Protein AF-A0A7S3S7S3-F1 (afdb_monomer_lite)

Structure (mmCIF, N/CA/C/O backbone):
data_AF-A0A7S3S7S3-F1
#
_entry.id   AF-A0A7S3S7S3-F1
#
loop_
_atom_site.group_PDB
_atom_site.id
_atom_site.type_symbol
_atom_site.label_atom_id
_atom_site.label_alt_id
_atom_site.label_comp_id
_atom_site.label_asym_id
_atom_site.label_entity_id
_atom_site.label_seq_id
_atom_site.pdbx_PDB_ins_code
_atom_site.Cartn_x
_atom_site.Cartn_y
_atom_site.Cartn_z
_atom_site.occupancy
_atom_site.B_iso_or_equiv
_atom_site.auth_seq_id
_atom_site.auth_comp_id
_atom_site.auth_asym_id
_atom_site.auth_atom_id
_atom_site.pdbx_PDB_model_num
ATOM 1 N N . ILE A 1 1 ? 19.524 17.011 20.028 1.00 38.94 1 ILE A N 1
ATOM 2 C CA . ILE A 1 1 ? 18.427 17.465 19.146 1.00 38.94 1 ILE A CA 1
ATOM 3 C C . ILE A 1 1 ? 17.362 16.388 19.253 1.00 38.94 1 ILE A C 1
ATOM 5 O O . ILE A 1 1 ? 17.645 15.264 18.866 1.00 38.94 1 ILE A O 1
ATOM 9 N N . SER A 1 2 ? 16.242 16.660 19.925 1.00 36.81 2 SER A N 1
ATOM 10 C CA . SER A 1 2 ? 15.152 15.682 20.034 1.00 36.81 2 SER A CA 1
ATOM 11 C C . SER A 1 2 ? 14.409 15.638 18.705 1.00 36.81 2 SER A C 1
ATOM 13 O O . SER A 1 2 ? 14.040 16.695 18.195 1.00 36.81 2 SER A O 1
ATOM 15 N N . ALA A 1 3 ? 14.227 14.444 18.140 1.00 35.81 3 ALA A N 1
ATOM 16 C CA . ALA A 1 3 ? 13.408 14.264 16.949 1.00 35.81 3 ALA A CA 1
ATOM 17 C C . ALA A 1 3 ? 11.958 14.703 17.248 1.00 35.81 3 ALA A C 1
ATOM 19 O O . ALA A 1 3 ? 11.475 14.455 18.359 1.00 35.81 3 ALA A O 1
ATOM 20 N N . PRO A 1 4 ? 11.267 15.373 16.310 1.00 42.19 4 PRO A N 1
ATOM 21 C CA . PRO A 1 4 ? 9.849 15.679 16.465 1.00 42.19 4 PRO A CA 1
ATOM 22 C C . PRO A 1 4 ? 9.055 14.383 16.694 1.00 42.19 4 PRO A C 1
ATOM 2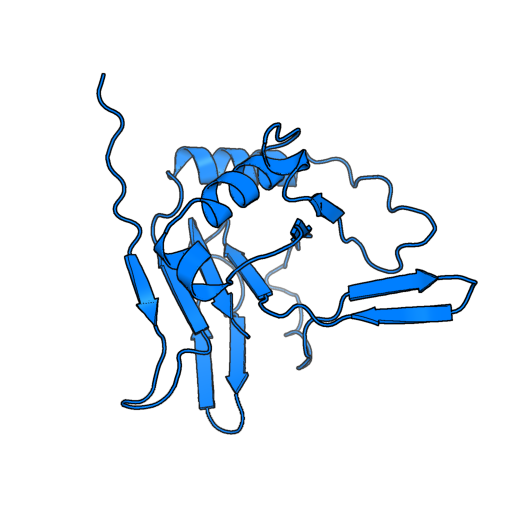4 O O . PRO A 1 4 ? 9.191 13.417 15.948 1.00 42.19 4 PRO A O 1
ATOM 27 N N . SER A 1 5 ? 8.242 14.345 17.752 1.00 42.44 5 SER A N 1
ATOM 28 C CA . SER A 1 5 ? 7.352 13.217 18.031 1.00 42.44 5 SER A CA 1
ATOM 29 C C . SER A 1 5 ? 6.106 13.336 17.152 1.00 42.44 5 SER A C 1
ATOM 31 O O . SER A 1 5 ? 5.172 14.061 17.500 1.00 42.44 5 SER A O 1
ATOM 33 N N . TYR A 1 6 ? 6.092 12.655 16.011 1.00 48.00 6 TYR A N 1
ATOM 34 C CA . TYR A 1 6 ? 4.879 12.492 15.213 1.00 48.00 6 TYR A CA 1
ATOM 35 C C . TYR A 1 6 ? 3.928 11.543 15.951 1.00 48.00 6 TYR A C 1
ATOM 37 O O . TYR A 1 6 ? 4.297 10.419 16.294 1.00 48.00 6 TYR A O 1
ATOM 45 N N . GLN A 1 7 ? 2.713 12.004 16.254 1.00 53.50 7 GLN A N 1
ATOM 46 C CA . GLN A 1 7 ? 1.655 11.131 16.755 1.00 53.50 7 GLN A CA 1
ATOM 47 C C . GLN A 1 7 ? 0.908 10.570 15.549 1.00 53.50 7 GLN A C 1
ATOM 49 O O . GLN A 1 7 ? 0.076 11.258 14.969 1.00 53.50 7 GLN A O 1
ATOM 54 N N . CYS A 1 8 ? 1.207 9.324 15.185 1.00 55.25 8 CYS A N 1
ATOM 55 C CA . CYS A 1 8 ? 0.421 8.584 14.204 1.00 55.25 8 CYS A CA 1
ATOM 56 C C . CYS A 1 8 ? -1.023 8.4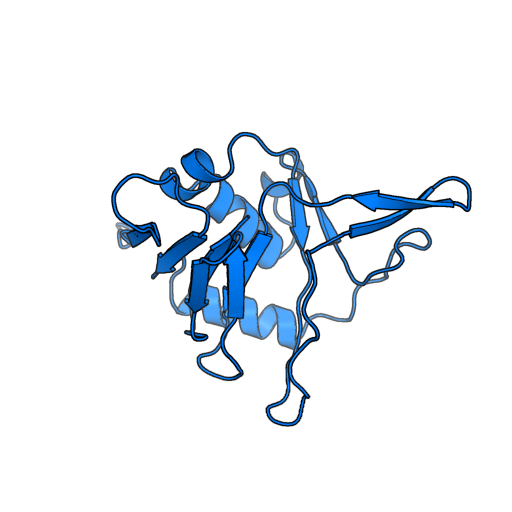49 14.719 1.00 55.25 8 CYS A C 1
ATOM 58 O O . CYS A 1 8 ? -1.269 7.813 15.749 1.00 55.25 8 CYS A O 1
ATOM 60 N N . ILE A 1 9 ? -1.981 9.075 14.029 1.00 66.31 9 ILE A N 1
ATOM 61 C CA . ILE A 1 9 ? -3.404 8.968 14.366 1.00 66.31 9 ILE A CA 1
ATOM 62 C C . ILE A 1 9 ? -4.002 7.858 13.510 1.00 66.31 9 ILE A C 1
ATOM 64 O O . ILE A 1 9 ? -4.338 8.082 12.351 1.00 66.31 9 ILE A O 1
ATOM 68 N N . VAL A 1 10 ? -4.175 6.677 14.101 1.00 66.62 10 VAL A N 1
ATOM 69 C CA . VAL A 1 10 ? -4.883 5.558 13.469 1.00 66.62 10 VAL A CA 1
ATOM 70 C C . VAL A 1 10 ? -6.368 5.649 13.811 1.00 66.62 10 VAL A C 1
ATOM 72 O O . VAL A 1 10 ? -6.739 5.647 14.987 1.00 66.62 10 VAL A O 1
ATOM 75 N N . ARG A 1 11 ? -7.233 5.741 12.796 1.00 71.38 11 ARG A N 1
ATOM 76 C CA . ARG A 1 11 ? -8.692 5.794 12.975 1.00 71.38 11 ARG A CA 1
ATOM 77 C C . ARG A 1 11 ? -9.351 4.555 12.374 1.00 71.38 11 ARG A C 1
ATOM 79 O O . ARG A 1 11 ? -9.231 4.360 11.163 1.00 71.38 11 ARG A O 1
ATOM 86 N N . PRO A 1 12 ? -10.064 3.745 13.173 1.00 68.56 12 PRO A N 1
ATOM 87 C CA . PRO A 1 12 ? -10.862 2.654 12.634 1.00 68.56 12 PRO A CA 1
ATOM 88 C C . PRO A 1 12 ? -12.073 3.214 11.882 1.00 68.56 12 PRO A C 1
ATOM 90 O O . PRO A 1 12 ? -12.732 4.144 12.355 1.00 68.56 12 PRO A O 1
ATOM 93 N N . LEU A 1 13 ? -12.369 2.645 10.715 1.00 70.25 13 LEU A N 1
ATOM 94 C CA . LEU A 1 13 ? -13.551 2.976 9.921 1.00 70.25 13 LEU A CA 1
ATOM 95 C C . LEU A 1 13 ? -14.618 1.898 10.162 1.00 70.25 13 LEU A C 1
ATOM 97 O O . LEU A 1 13 ? -14.459 0.753 9.747 1.00 70.25 13 LEU A O 1
ATOM 101 N N . MET A 1 14 ? -15.661 2.245 10.924 1.00 61.31 14 MET A N 1
ATOM 102 C CA . MET A 1 14 ? -16.592 1.286 11.534 1.00 61.31 14 MET A CA 1
ATOM 103 C C . MET A 1 14 ? -18.018 1.830 11.676 1.00 61.31 14 MET A C 1
ATOM 105 O O . MET A 1 14 ? -18.196 2.974 12.099 1.00 61.31 14 MET A O 1
ATOM 109 N N . GLU A 1 15 ? -19.024 0.965 11.499 1.00 53.78 15 GLU A N 1
ATOM 110 C CA . GLU A 1 15 ? -20.288 1.087 12.237 1.00 53.78 15 GLU A CA 1
ATOM 111 C C . GLU A 1 15 ? -20.116 0.607 13.690 1.00 53.78 15 GLU A C 1
ATOM 113 O O . GLU A 1 15 ? -19.302 -0.262 14.016 1.00 53.78 15 GLU A O 1
ATOM 118 N N . LYS A 1 16 ? -20.886 1.201 14.604 1.00 51.59 16 LYS A N 1
ATOM 119 C CA . LYS A 1 16 ? -20.782 0.981 16.051 1.00 51.59 16 LYS A CA 1
ATOM 120 C C . LYS A 1 16 ? -21.072 -0.490 16.410 1.00 51.59 16 LYS A C 1
ATOM 122 O O . LYS A 1 16 ? -22.230 -0.890 16.425 1.00 51.59 16 LYS A O 1
ATOM 127 N N . GLY A 1 17 ? -20.038 -1.253 16.780 1.00 52.66 17 GLY A N 1
ATOM 128 C CA . GLY A 1 17 ? -20.158 -2.631 17.292 1.00 52.66 17 GLY A CA 1
ATOM 129 C C . GLY A 1 17 ? -19.616 -3.746 16.387 1.00 52.66 17 GLY A C 1
ATOM 130 O O . GLY A 1 17 ? -19.765 -4.910 16.746 1.00 52.66 17 GLY A O 1
ATOM 131 N N . SER A 1 18 ? -18.995 -3.414 15.253 1.00 61.69 18 SER A N 1
ATOM 132 C CA . SER A 1 18 ? -18.299 -4.366 14.369 1.00 61.69 18 SER A CA 1
ATOM 133 C C . SER A 1 18 ? -16.772 -4.347 14.617 1.00 61.69 18 SER A C 1
ATOM 135 O O . SER A 1 18 ? -16.291 -3.471 15.332 1.00 61.69 18 SER A O 1
ATOM 137 N N . GLU A 1 19 ? -16.005 -5.292 14.055 1.00 70.94 19 GLU A N 1
ATOM 138 C CA . GLU A 1 19 ? -14.524 -5.259 14.016 1.00 70.94 19 GLU A CA 1
ATOM 139 C C . GLU A 1 19 ? -14.020 -4.435 12.822 1.00 70.94 19 GLU A C 1
ATOM 141 O O . GLU A 1 19 ? -14.592 -4.526 11.734 1.00 70.94 19 GLU A O 1
ATOM 146 N N . ALA A 1 20 ? -12.977 -3.616 12.988 1.00 74.69 20 ALA A N 1
ATOM 147 C CA . ALA A 1 20 ? -12.520 -2.706 11.931 1.00 74.69 20 ALA A CA 1
ATOM 148 C C . ALA A 1 20 ? -11.946 -3.498 10.751 1.00 74.69 20 ALA A C 1
ATOM 150 O O . ALA A 1 20 ? -11.025 -4.278 10.946 1.00 74.69 20 ALA A O 1
ATOM 151 N N . PHE A 1 21 ? -12.459 -3.272 9.536 1.00 86.12 21 PHE A N 1
ATOM 152 C CA . PHE A 1 21 ? -11.907 -3.856 8.298 1.00 86.12 21 PHE A CA 1
ATOM 153 C C . PHE A 1 21 ? -11.044 -2.877 7.505 1.00 86.12 21 PHE A C 1
ATOM 155 O O . PHE A 1 21 ? -10.539 -3.201 6.438 1.00 86.12 21 PHE A O 1
ATOM 162 N N . ALA A 1 22 ? -10.932 -1.649 8.007 1.00 91.25 22 ALA A N 1
ATOM 163 C CA . ALA A 1 22 ? -10.282 -0.547 7.336 1.00 91.25 22 ALA A CA 1
ATOM 164 C C . ALA A 1 22 ? -9.790 0.476 8.365 1.00 91.25 22 ALA A C 1
ATOM 166 O O . ALA A 1 22 ? -10.510 0.835 9.306 1.00 91.25 22 ALA A O 1
ATOM 167 N N . LEU A 1 23 ? -8.564 0.956 8.177 1.00 91.12 23 LEU A N 1
ATOM 168 C CA . LEU A 1 23 ? -7.883 1.901 9.056 1.00 91.12 23 LEU A CA 1
ATOM 169 C C . LEU A 1 23 ? -7.150 2.942 8.224 1.00 91.12 23 LEU A C 1
ATOM 171 O O . LEU A 1 23 ? -6.431 2.608 7.286 1.00 91.12 23 LEU A O 1
ATOM 175 N N . VAL A 1 24 ? -7.294 4.206 8.610 1.00 92.50 24 VAL A N 1
ATOM 176 C CA . VAL A 1 24 ? -6.506 5.303 8.043 1.00 92.50 24 VAL A CA 1
ATOM 177 C C . VAL A 1 24 ? -5.545 5.803 9.105 1.00 92.50 24 VAL A C 1
ATOM 179 O O . VAL A 1 24 ? -5.961 6.124 10.222 1.00 92.50 24 VAL A O 1
ATOM 182 N N . ALA A 1 25 ? -4.270 5.863 8.743 1.00 90.81 25 ALA A N 1
ATOM 183 C CA . ALA A 1 25 ? -3.207 6.457 9.525 1.00 90.81 25 ALA A CA 1
ATOM 184 C C . ALA A 1 25 ? -2.682 7.700 8.796 1.00 90.81 25 ALA A C 1
ATOM 186 O O . ALA A 1 25 ? -2.321 7.655 7.619 1.00 90.81 25 ALA A O 1
ATOM 187 N N . GLU A 1 26 ? -2.680 8.823 9.502 1.00 90.56 26 GLU A N 1
ATOM 188 C CA . GLU A 1 26 ? -2.160 10.100 9.009 1.00 90.56 26 GLU A CA 1
ATOM 189 C C . GLU A 1 26 ? -0.787 10.366 9.631 1.00 90.56 26 GLU A C 1
ATOM 191 O O . GLU A 1 26 ? -0.522 9.928 10.757 1.00 90.56 26 GLU A O 1
ATOM 196 N N . ASP A 1 27 ? 0.057 11.102 8.904 1.00 85.25 27 ASP A N 1
ATOM 197 C CA . ASP A 1 27 ? 1.362 11.577 9.379 1.00 85.25 27 ASP A CA 1
ATOM 198 C C . ASP A 1 27 ? 2.275 10.440 9.882 1.00 85.25 27 ASP A C 1
ATOM 200 O O . ASP A 1 27 ? 3.007 10.580 10.863 1.00 85.25 27 ASP A O 1
ATOM 204 N N . VAL A 1 28 ? 2.214 9.280 9.214 1.00 87.56 28 VAL A N 1
ATOM 205 C CA . VAL A 1 28 ? 3.042 8.109 9.557 1.00 87.56 28 VAL A CA 1
ATOM 206 C C . VAL A 1 28 ? 4.521 8.349 9.237 1.00 87.56 28 VAL A C 1
ATOM 208 O O . VAL A 1 28 ? 5.402 7.775 9.882 1.00 87.56 28 VAL A O 1
ATOM 211 N N . LEU A 1 29 ? 4.768 9.230 8.268 1.00 89.56 29 LEU A N 1
ATOM 212 C CA . LEU A 1 29 ? 6.069 9.728 7.845 1.00 89.56 29 LEU A CA 1
ATOM 213 C C . LEU A 1 29 ? 6.104 11.256 7.915 1.00 89.56 29 LEU A C 1
ATOM 215 O O . LEU A 1 29 ? 5.067 11.918 7.825 1.00 89.56 29 LEU A O 1
ATOM 219 N N . SER A 1 30 ? 7.308 11.823 8.011 1.00 91.06 30 SER A N 1
ATOM 220 C CA . SER A 1 30 ? 7.499 13.253 7.772 1.00 91.06 30 SER A CA 1
ATOM 221 C C . SER A 1 30 ? 7.262 13.595 6.294 1.00 91.06 30 SER A C 1
ATOM 223 O O . SER A 1 30 ? 7.395 12.746 5.416 1.00 91.06 30 SER A O 1
ATOM 225 N N . ALA A 1 31 ? 6.958 14.862 5.997 1.00 91.38 31 ALA A N 1
ATOM 226 C CA . ALA A 1 31 ? 6.829 15.323 4.613 1.00 91.38 31 ALA A CA 1
ATOM 227 C C . ALA A 1 31 ? 8.111 15.069 3.792 1.00 91.38 31 ALA A C 1
ATOM 229 O O . ALA A 1 31 ? 8.018 14.664 2.643 1.00 91.38 31 ALA A O 1
ATOM 230 N N . GLU A 1 32 ? 9.285 15.247 4.401 1.00 93.00 32 GLU A N 1
ATOM 231 C CA . GLU A 1 32 ? 10.585 14.976 3.770 1.00 93.00 32 GLU A CA 1
ATOM 232 C C . GLU A 1 32 ? 10.719 13.501 3.372 1.00 93.00 32 GLU A C 1
ATOM 234 O O . GLU A 1 32 ? 11.039 13.202 2.231 1.00 93.00 32 GLU A O 1
ATOM 239 N N . GLN A 1 33 ? 10.351 12.573 4.261 1.00 93.31 33 GLN A N 1
ATOM 240 C CA . GLN A 1 33 ? 10.365 11.141 3.945 1.00 93.31 33 GLN A CA 1
ATOM 241 C C . GLN A 1 33 ? 9.402 10.782 2.803 1.00 93.31 33 GLN A C 1
ATOM 243 O O . GLN A 1 33 ? 9.697 9.892 2.009 1.00 93.31 33 GLN A O 1
ATOM 248 N N . VAL A 1 34 ? 8.245 11.450 2.716 1.00 94.75 34 VAL A N 1
ATOM 249 C CA . VAL A 1 34 ? 7.297 11.248 1.607 1.00 94.75 34 VAL A CA 1
ATOM 250 C C . VAL A 1 34 ? 7.882 11.752 0.286 1.00 94.75 34 VAL A C 1
ATOM 252 O O . VAL A 1 34 ? 7.705 11.092 -0.736 1.00 94.75 34 VAL A O 1
ATOM 255 N N . ASP A 1 35 ? 8.590 12.884 0.301 1.00 93.62 35 ASP A N 1
ATOM 256 C CA . ASP A 1 35 ? 9.275 13.408 -0.887 1.00 93.62 35 ASP A CA 1
ATOM 257 C C . ASP A 1 35 ? 10.415 12.490 -1.333 1.00 93.62 35 ASP A C 1
ATOM 259 O O . ASP A 1 35 ? 10.507 12.176 -2.517 1.00 93.62 35 ASP A O 1
ATOM 263 N N . ASP A 1 36 ? 11.219 11.986 -0.395 1.00 92.31 36 ASP A N 1
ATOM 264 C CA . ASP A 1 36 ? 12.299 11.040 -0.686 1.00 92.31 36 ASP A CA 1
ATOM 265 C C . ASP A 1 36 ? 11.769 9.740 -1.310 1.00 92.31 36 ASP A C 1
ATOM 267 O O . ASP A 1 36 ? 12.343 9.227 -2.270 1.00 92.31 36 ASP A O 1
ATOM 271 N N . LEU A 1 37 ? 10.649 9.215 -0.799 1.00 93.81 37 LEU A N 1
ATOM 272 C CA . LEU A 1 37 ? 9.965 8.053 -1.378 1.00 93.81 37 LEU A CA 1
ATOM 273 C C . LEU A 1 37 ? 9.469 8.332 -2.794 1.00 93.81 37 LEU A C 1
ATOM 275 O O . LEU A 1 37 ? 9.637 7.491 -3.674 1.00 93.81 37 LEU A O 1
ATOM 279 N N . LYS A 1 38 ? 8.857 9.500 -3.013 1.00 92.81 38 LYS A N 1
ATOM 280 C CA . LYS A 1 38 ? 8.349 9.886 -4.328 1.00 92.81 38 LYS A CA 1
ATOM 281 C C . LYS A 1 38 ? 9.486 9.987 -5.345 1.00 92.81 38 LYS A C 1
ATOM 283 O O . LYS A 1 38 ? 9.401 9.349 -6.388 1.00 92.81 38 LYS A O 1
ATOM 288 N N . LEU A 1 39 ? 10.558 10.703 -5.006 1.00 92.06 39 LEU A N 1
ATOM 289 C CA . LEU A 1 39 ? 11.746 10.826 -5.854 1.00 92.06 39 LEU A CA 1
ATOM 290 C C . LEU A 1 39 ? 12.372 9.462 -6.142 1.00 92.06 39 LEU A C 1
ATOM 292 O O . LEU A 1 39 ? 12.706 9.164 -7.283 1.00 92.06 39 LEU A O 1
ATOM 296 N N . PHE A 1 40 ? 12.482 8.604 -5.122 1.00 90.94 40 PHE A N 1
ATOM 297 C CA . PHE A 1 40 ? 12.994 7.252 -5.309 1.00 90.94 40 PHE A CA 1
ATOM 298 C C . PHE A 1 40 ? 12.173 6.461 -6.327 1.00 90.94 40 PHE A C 1
ATOM 300 O O . PHE A 1 40 ? 12.773 5.790 -7.155 1.00 90.94 40 PHE A O 1
ATOM 307 N N . ILE A 1 41 ? 10.838 6.525 -6.277 1.00 89.31 41 ILE A N 1
ATOM 308 C CA . ILE A 1 41 ? 9.971 5.800 -7.217 1.00 89.31 41 ILE A CA 1
ATOM 309 C C . ILE A 1 41 ? 10.049 6.394 -8.627 1.00 89.31 41 ILE A C 1
ATOM 311 O O . ILE A 1 41 ? 10.130 5.631 -9.585 1.00 89.31 41 ILE A O 1
ATOM 315 N N . GLU A 1 42 ? 10.068 7.723 -8.760 1.00 88.38 42 GLU A N 1
ATOM 316 C CA . GLU A 1 42 ? 10.191 8.411 -10.057 1.00 88.38 42 GLU A CA 1
ATOM 317 C C . GLU A 1 42 ? 11.518 8.085 -10.764 1.00 88.38 42 GLU A C 1
ATOM 319 O O . GLU A 1 42 ? 11.544 7.915 -11.984 1.00 88.38 42 GLU A O 1
ATOM 324 N N . ASP A 1 43 ? 12.599 7.937 -9.995 1.00 86.19 43 ASP A N 1
ATOM 325 C CA . ASP A 1 43 ? 13.932 7.593 -10.499 1.00 86.19 43 ASP A CA 1
ATOM 326 C C . ASP A 1 43 ? 14.229 6.081 -10.456 1.00 86.19 43 ASP A C 1
ATOM 328 O O . ASP A 1 43 ? 15.318 5.652 -10.857 1.00 86.19 43 ASP A O 1
ATOM 332 N N . CYS A 1 44 ? 13.301 5.250 -9.960 1.00 79.06 44 CYS A N 1
ATOM 333 C CA . CYS A 1 44 ? 13.535 3.817 -9.809 1.00 79.06 44 CYS A CA 1
ATOM 334 C C . CYS A 1 44 ? 13.574 3.165 -11.198 1.00 79.06 44 CYS A C 1
ATOM 336 O O . CYS A 1 44 ? 12.553 3.152 -11.894 1.00 79.06 44 CYS A O 1
ATOM 338 N N . PRO A 1 45 ? 14.707 2.580 -11.635 1.00 69.19 45 PRO A N 1
ATOM 339 C CA . PRO A 1 45 ? 14.680 1.751 -12.830 1.00 69.19 45 PRO A CA 1
ATOM 340 C C . PRO A 1 45 ? 13.728 0.588 -12.557 1.00 69.19 45 PRO A C 1
ATOM 342 O O . PRO A 1 45 ? 13.850 -0.018 -11.495 1.00 69.19 45 PRO A O 1
ATOM 345 N N . MET A 1 46 ? 12.810 0.273 -13.485 1.00 63.72 46 MET A N 1
ATOM 346 C CA . MET A 1 46 ? 11.937 -0.903 -13.351 1.00 63.72 46 MET A CA 1
ATOM 347 C C . MET A 1 46 ? 12.802 -2.116 -12.970 1.00 63.72 46 MET A C 1
ATOM 349 O O . MET A 1 46 ? 13.655 -2.516 -13.771 1.00 63.72 46 MET A O 1
ATOM 353 N N . PRO A 1 47 ? 12.660 -2.652 -11.748 1.00 62.09 47 PRO A N 1
ATOM 354 C CA . PRO A 1 47 ? 13.481 -3.747 -11.282 1.00 62.09 47 PRO A CA 1
ATOM 355 C C . PRO A 1 47 ? 13.258 -4.971 -12.164 1.00 62.09 47 PRO A C 1
ATOM 357 O O . PRO A 1 47 ? 12.194 -5.146 -12.761 1.00 62.09 47 PRO A O 1
ATOM 360 N N . GLU A 1 48 ? 14.260 -5.843 -12.240 1.00 58.91 48 GLU A N 1
ATOM 361 C CA . GLU A 1 48 ? 14.089 -7.120 -12.927 1.00 58.91 48 GLU A CA 1
ATOM 362 C C . GLU A 1 48 ? 13.022 -7.947 -12.196 1.00 58.91 48 GLU A C 1
ATOM 364 O O . GLU A 1 48 ? 13.213 -8.363 -11.052 1.00 58.91 48 GLU A O 1
ATOM 369 N N . VAL A 1 49 ? 11.887 -8.175 -12.861 1.00 60.84 49 VAL A N 1
ATOM 370 C CA . VAL A 1 49 ? 10.841 -9.081 -12.376 1.00 60.84 49 VAL A CA 1
ATOM 371 C C . VAL A 1 49 ? 11.414 -10.503 -12.378 1.00 60.84 49 VAL A C 1
ATOM 373 O O . VAL A 1 49 ? 11.899 -10.950 -13.426 1.00 60.84 49 VAL A O 1
ATOM 376 N N . PRO A 1 50 ? 11.394 -11.237 -11.247 1.00 68.12 50 PRO A N 1
ATOM 377 C CA . PRO A 1 50 ? 11.856 -12.618 -11.228 1.00 68.12 50 PRO A CA 1
ATOM 378 C C . PRO A 1 50 ? 11.080 -13.471 -12.247 1.00 68.12 50 PRO A C 1
ATOM 380 O O . PRO A 1 50 ? 9.884 -13.255 -12.446 1.00 68.12 50 PRO A O 1
ATOM 383 N N . PRO A 1 51 ? 11.722 -14.457 -12.901 1.00 68.25 51 PRO A N 1
ATOM 384 C CA . PRO A 1 51 ? 11.121 -15.197 -14.015 1.00 68.25 51 PRO A CA 1
ATOM 385 C C . PRO A 1 51 ? 9.870 -16.010 -13.635 1.00 68.25 51 PRO A C 1
ATOM 387 O O . PRO A 1 51 ? 9.138 -16.460 -14.515 1.00 68.25 51 PRO A O 1
ATOM 390 N N . ASP A 1 52 ? 9.640 -16.231 -12.343 1.00 69.56 52 ASP A N 1
ATOM 391 C CA . ASP A 1 52 ? 8.518 -16.960 -11.760 1.00 69.56 52 ASP A CA 1
ATOM 392 C C . ASP A 1 52 ? 7.402 -16.054 -11.205 1.00 69.56 52 ASP A C 1
ATOM 394 O O . ASP A 1 52 ? 6.353 -16.557 -10.791 1.00 69.56 52 ASP A O 1
ATOM 398 N N . VAL A 1 53 ? 7.574 -14.731 -11.226 1.00 64.69 53 VAL A N 1
ATOM 399 C CA . VAL A 1 53 ? 6.555 -13.775 -10.777 1.00 64.69 53 VAL A CA 1
ATOM 400 C C . VAL A 1 53 ? 5.756 -13.291 -11.992 1.00 64.69 53 VAL A C 1
ATOM 402 O O . VAL A 1 53 ? 6.311 -12.884 -13.009 1.00 64.69 53 VAL A O 1
ATOM 405 N N . LEU A 1 54 ? 4.425 -13.386 -11.913 1.00 64.00 54 LEU A N 1
ATOM 406 C CA . LEU A 1 54 ? 3.516 -13.024 -13.015 1.00 64.00 54 LEU A CA 1
ATOM 407 C C . LEU A 1 54 ? 2.974 -11.588 -12.895 1.00 64.00 54 LEU A C 1
ATOM 409 O O . LEU A 1 54 ? 2.132 -11.175 -13.693 1.00 64.00 54 LEU A O 1
ATOM 413 N N . THR A 1 55 ? 3.424 -10.865 -11.876 1.00 63.31 55 THR A N 1
ATOM 414 C CA . THR A 1 55 ? 3.001 -9.529 -11.448 1.00 63.31 55 THR A CA 1
ATOM 415 C C . THR A 1 55 ? 4.242 -8.684 -11.134 1.00 63.31 55 THR A C 1
ATOM 417 O O . THR A 1 55 ? 5.302 -9.212 -10.814 1.00 63.31 55 THR A O 1
ATOM 420 N N . GLU A 1 56 ? 4.153 -7.361 -11.246 1.00 68.62 56 GLU A N 1
ATOM 421 C CA . GLU A 1 56 ? 5.253 -6.452 -10.875 1.00 68.62 56 GLU A CA 1
ATOM 422 C C . GLU A 1 56 ? 5.276 -6.249 -9.349 1.00 68.62 56 GLU A C 1
ATOM 424 O O . GLU A 1 56 ? 5.026 -5.159 -8.843 1.00 68.62 56 GLU A O 1
ATOM 429 N N . GLU A 1 57 ? 5.494 -7.338 -8.609 1.00 78.50 57 GLU A N 1
ATOM 430 C CA . GLU A 1 57 ? 5.433 -7.392 -7.145 1.00 78.50 57 GLU A CA 1
ATOM 431 C C . GLU A 1 57 ? 6.794 -7.791 -6.555 1.00 78.50 57 GLU A C 1
ATOM 433 O O . GLU A 1 57 ? 7.444 -8.740 -6.999 1.00 78.50 57 GLU A O 1
ATOM 438 N N . TYR A 1 58 ? 7.219 -7.063 -5.524 1.00 82.69 58 TYR A N 1
ATOM 439 C CA . TYR A 1 58 ? 8.462 -7.273 -4.784 1.00 82.69 58 TYR A CA 1
ATOM 440 C C . TYR A 1 58 ? 8.151 -7.784 -3.388 1.00 82.69 58 TYR A C 1
ATOM 442 O O . TYR A 1 58 ? 7.189 -7.340 -2.770 1.00 82.69 58 TYR A O 1
ATOM 450 N N . PHE A 1 59 ? 8.991 -8.662 -2.845 1.00 86.31 59 PHE A N 1
ATOM 451 C CA . PHE A 1 59 ? 8.828 -9.156 -1.480 1.00 86.31 59 PHE A CA 1
ATOM 452 C C . PHE A 1 59 ? 9.973 -8.701 -0.581 1.00 86.31 59 PHE A C 1
ATOM 454 O O . PHE A 1 59 ? 11.143 -8.920 -0.896 1.00 86.31 59 PHE A O 1
ATOM 461 N N . VAL A 1 60 ? 9.631 -8.138 0.578 1.00 87.06 60 VAL A N 1
ATOM 462 C CA . VAL A 1 60 ? 10.579 -7.891 1.666 1.00 87.06 60 VAL A CA 1
ATOM 463 C C . VAL A 1 60 ? 10.180 -8.711 2.891 1.00 87.06 60 VAL A C 1
ATOM 465 O O . VAL A 1 60 ? 9.059 -8.613 3.3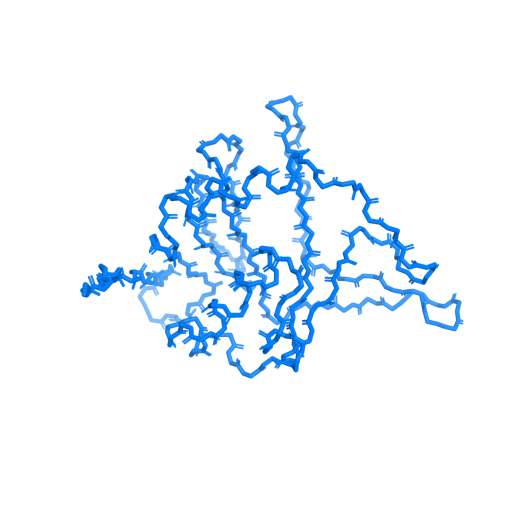87 1.00 87.06 60 VAL A O 1
ATOM 468 N N . SER A 1 61 ? 11.098 -9.544 3.383 1.00 89.62 61 SER A N 1
ATOM 469 C CA . SER A 1 61 ? 10.866 -10.367 4.577 1.00 89.62 61 SER A CA 1
ATOM 470 C C . SER A 1 61 ? 11.018 -9.560 5.871 1.00 89.62 61 SER A C 1
ATOM 472 O O . SER A 1 61 ? 11.715 -8.540 5.892 1.00 89.62 61 SER A O 1
ATOM 474 N N . VAL A 1 62 ? 10.422 -10.028 6.975 1.00 88.25 62 VAL A N 1
ATOM 475 C CA . VAL A 1 62 ? 10.620 -9.410 8.304 1.00 88.25 62 VAL A CA 1
ATOM 476 C C . VAL A 1 62 ? 12.074 -9.477 8.792 1.00 88.25 62 VAL A C 1
ATOM 478 O O . VAL A 1 62 ? 12.490 -8.668 9.623 1.00 88.25 62 VAL A O 1
ATOM 481 N N . GLU A 1 63 ? 12.872 -10.406 8.271 1.00 86.25 63 GLU A N 1
ATOM 482 C CA . GLU A 1 63 ? 14.314 -10.456 8.494 1.00 86.25 63 GLU A CA 1
ATOM 483 C C . GLU A 1 63 ? 15.040 -9.379 7.674 1.00 86.25 63 GLU A C 1
ATOM 485 O O . GLU A 1 63 ? 15.909 -8.683 8.199 1.00 86.25 63 GLU A O 1
ATOM 490 N N . THR A 1 64 ? 14.658 -9.196 6.405 1.00 77.50 64 THR A N 1
ATOM 491 C CA . THR A 1 64 ? 15.267 -8.219 5.484 1.00 77.50 64 THR A CA 1
ATOM 492 C C . THR A 1 64 ? 14.988 -6.779 5.906 1.00 77.50 64 THR A C 1
ATOM 494 O O . THR A 1 64 ? 15.893 -5.951 5.852 1.00 77.50 64 THR A O 1
ATOM 497 N N . VAL A 1 65 ? 13.788 -6.469 6.413 1.00 81.44 65 VAL A N 1
ATOM 498 C CA . VAL A 1 65 ? 13.451 -5.111 6.896 1.00 81.44 65 VAL A CA 1
ATOM 499 C C . VAL A 1 65 ? 14.321 -4.643 8.074 1.00 81.44 65 VAL A C 1
ATOM 501 O O . VAL A 1 65 ? 14.298 -3.464 8.415 1.00 81.44 65 VAL A O 1
ATOM 504 N N . GLN A 1 66 ? 15.113 -5.524 8.701 1.00 82.88 66 GLN A N 1
ATOM 505 C CA . GLN A 1 66 ? 16.114 -5.117 9.698 1.00 82.88 66 GLN A CA 1
ATOM 506 C C . GLN A 1 66 ? 17.314 -4.386 9.071 1.00 82.88 66 GLN A C 1
ATOM 508 O O . GLN A 1 66 ? 18.042 -3.689 9.777 1.00 82.88 66 GLN A O 1
ATOM 513 N N . GLN A 1 67 ? 17.528 -4.546 7.762 1.00 87.56 67 GLN A N 1
ATOM 514 C CA . GLN A 1 67 ? 18.583 -3.904 6.976 1.00 87.56 67 GLN A CA 1
ATOM 515 C C . GLN A 1 67 ? 18.013 -3.467 5.613 1.00 87.56 67 GLN A C 1
ATOM 517 O O . GLN A 1 67 ? 18.358 -4.057 4.587 1.00 87.56 67 GLN A O 1
ATOM 522 N N . PRO A 1 68 ? 17.116 -2.461 5.588 1.00 88.31 68 PRO A N 1
ATOM 523 C CA . PRO A 1 68 ? 16.430 -2.061 4.365 1.00 88.31 68 PRO A CA 1
ATOM 524 C C . PRO A 1 68 ? 17.426 -1.568 3.311 1.00 88.31 68 PRO A C 1
ATOM 526 O O . PRO A 1 68 ? 18.314 -0.765 3.603 1.00 88.31 68 PRO A O 1
ATOM 529 N N . CYS A 1 69 ? 17.265 -2.043 2.079 1.00 87.12 69 CYS A N 1
ATOM 530 C CA . CYS A 1 69 ? 18.138 -1.723 0.951 1.00 87.12 69 CYS A CA 1
ATOM 531 C C . CYS A 1 69 ? 17.650 -0.522 0.131 1.00 87.12 69 CYS A C 1
ATOM 533 O O . CYS A 1 69 ? 18.415 0.035 -0.657 1.00 87.12 69 CYS A O 1
ATOM 535 N N . ASN A 1 70 ? 16.395 -0.105 0.316 1.00 87.62 70 ASN A N 1
ATOM 536 C CA . ASN A 1 70 ? 15.801 1.047 -0.359 1.00 87.62 70 ASN A CA 1
ATOM 537 C C . ASN A 1 70 ? 14.769 1.773 0.537 1.00 87.62 70 ASN A C 1
ATOM 539 O O . ASN A 1 70 ? 14.373 1.240 1.581 1.00 87.62 70 ASN A O 1
ATOM 543 N N . PRO A 1 71 ? 14.320 2.986 0.154 1.00 90.50 71 PRO A N 1
ATOM 544 C CA . PRO A 1 71 ? 13.353 3.762 0.933 1.00 90.50 71 PRO A CA 1
ATOM 545 C C . PRO A 1 71 ? 12.005 3.068 1.172 1.00 90.50 71 PRO A C 1
ATOM 547 O O . PRO A 1 71 ? 11.415 3.260 2.234 1.00 90.50 71 PRO A O 1
ATOM 550 N N . VAL A 1 72 ? 11.523 2.236 0.241 1.00 90.94 72 VAL A N 1
ATOM 551 C CA . VAL A 1 72 ? 10.253 1.506 0.404 1.00 90.94 72 VAL A CA 1
ATOM 552 C C . VAL A 1 72 ? 10.384 0.406 1.456 1.00 90.94 72 VAL A C 1
ATOM 554 O O . VAL A 1 72 ? 9.538 0.284 2.339 1.00 90.94 72 VAL A O 1
ATOM 557 N N . GLU A 1 73 ? 11.480 -0.351 1.445 1.00 90.75 73 GLU A N 1
ATOM 558 C CA . GLU A 1 73 ? 11.766 -1.334 2.495 1.00 90.75 73 GLU A CA 1
ATOM 559 C C . GLU A 1 73 ? 11.923 -0.669 3.867 1.00 90.75 73 GLU A C 1
ATOM 561 O O . GLU A 1 73 ? 11.441 -1.198 4.869 1.00 90.75 73 GLU A O 1
ATOM 566 N N . ALA A 1 74 ? 12.551 0.512 3.921 1.00 90.50 74 ALA A N 1
ATOM 567 C CA . ALA A 1 74 ? 12.678 1.288 5.153 1.00 90.50 74 ALA A CA 1
ATOM 568 C C . ALA A 1 74 ? 11.311 1.770 5.668 1.00 90.50 74 ALA A C 1
ATOM 570 O O . ALA A 1 74 ? 11.049 1.706 6.872 1.00 90.50 74 ALA A O 1
ATOM 571 N N . LEU A 1 75 ? 10.418 2.189 4.764 1.00 92.75 75 LEU A N 1
ATOM 572 C CA . LEU A 1 75 ? 9.028 2.499 5.087 1.00 92.75 75 LEU A CA 1
ATOM 573 C C . LEU A 1 75 ? 8.322 1.276 5.679 1.00 92.75 75 LEU A C 1
ATOM 575 O O . LEU A 1 75 ? 7.749 1.372 6.762 1.00 92.75 75 LEU A O 1
ATOM 579 N N . ILE A 1 76 ? 8.383 0.123 5.012 1.00 92.75 76 ILE A N 1
ATOM 580 C CA . ILE A 1 76 ? 7.745 -1.113 5.487 1.00 92.75 76 ILE A CA 1
ATOM 581 C C . ILE A 1 76 ? 8.279 -1.484 6.878 1.00 92.75 76 ILE A C 1
ATOM 583 O O . ILE A 1 76 ? 7.491 -1.768 7.782 1.00 92.75 76 ILE A O 1
ATOM 587 N N . ALA A 1 77 ? 9.597 -1.398 7.087 1.00 91.06 77 ALA A N 1
ATOM 588 C CA . ALA A 1 77 ? 10.226 -1.612 8.388 1.00 91.06 77 ALA A CA 1
ATOM 589 C C . ALA A 1 77 ? 9.637 -0.691 9.469 1.00 91.06 77 ALA A C 1
ATOM 591 O O . ALA A 1 77 ? 9.263 -1.153 10.550 1.00 91.06 77 ALA A O 1
ATOM 592 N N . GLN A 1 78 ? 9.524 0.608 9.172 1.00 91.38 78 GLN A N 1
ATOM 593 C CA . GLN A 1 78 ? 8.960 1.604 10.080 1.00 91.38 78 GLN A CA 1
ATOM 594 C C . 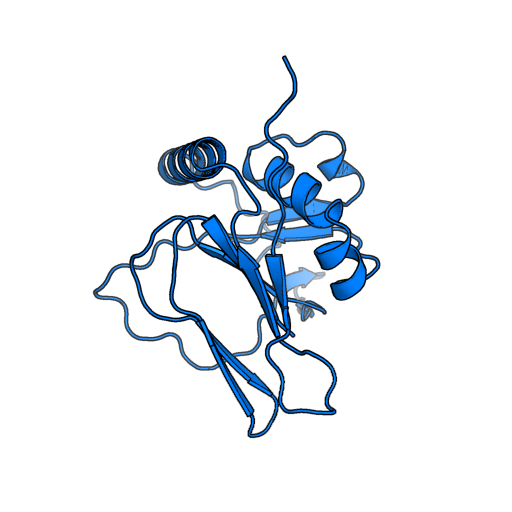GLN A 1 78 ? 7.480 1.324 10.375 1.00 91.38 78 GLN A C 1
ATOM 596 O O . GLN A 1 78 ? 7.073 1.390 11.534 1.00 91.38 78 GLN A O 1
ATOM 601 N N . LEU A 1 79 ? 6.677 0.986 9.361 1.00 91.31 79 LEU A N 1
ATOM 602 C CA . LEU A 1 79 ? 5.246 0.696 9.498 1.00 91.31 79 LEU A CA 1
ATOM 603 C C . LEU A 1 79 ? 4.991 -0.524 10.383 1.00 91.31 79 LEU A C 1
ATOM 605 O O . LEU A 1 79 ? 4.149 -0.459 11.276 1.00 91.31 79 LEU A O 1
ATOM 609 N N . LEU A 1 80 ? 5.744 -1.608 10.190 1.00 89.88 80 LEU A N 1
ATOM 610 C CA . LEU A 1 80 ? 5.618 -2.825 10.999 1.00 89.88 80 LEU A CA 1
ATOM 611 C C . LEU A 1 80 ? 6.027 -2.613 12.464 1.00 89.88 80 LEU A C 1
ATOM 613 O O . LEU A 1 80 ? 5.605 -3.368 13.337 1.00 89.88 80 LEU A O 1
ATOM 617 N N . GLN A 1 81 ? 6.811 -1.573 12.757 1.00 88.88 81 GLN A N 1
ATOM 618 C CA . GLN A 1 81 ? 7.180 -1.189 14.122 1.00 88.88 81 GLN A CA 1
ATOM 619 C C . GLN A 1 81 ? 6.171 -0.238 14.784 1.00 88.88 81 GLN A C 1
ATOM 621 O O . GLN A 1 81 ? 6.238 -0.034 15.998 1.00 88.88 81 GLN A O 1
ATOM 626 N N . GLN A 1 82 ? 5.223 0.341 14.035 1.00 88.25 82 GLN A N 1
ATOM 627 C CA . GLN A 1 82 ? 4.196 1.215 14.606 1.00 88.25 82 GLN A CA 1
ATOM 628 C C . GLN A 1 82 ? 3.194 0.385 15.424 1.00 88.25 82 GLN A C 1
ATOM 630 O O . GLN A 1 82 ? 2.493 -0.447 14.844 1.00 88.25 82 GLN A O 1
ATOM 635 N N . PRO A 1 83 ? 3.025 0.632 16.739 1.00 87.75 83 PRO A N 1
ATOM 636 C CA . PRO A 1 83 ? 2.192 -0.218 17.592 1.00 87.75 83 PRO A CA 1
ATOM 637 C C . PRO A 1 83 ? 0.744 -0.375 17.112 1.00 87.75 83 PRO A C 1
ATOM 639 O O . PRO A 1 83 ? 0.190 -1.465 17.194 1.00 87.75 83 PRO A O 1
ATOM 642 N N . GLY A 1 84 ? 0.134 0.693 16.583 1.00 85.69 84 GLY A N 1
ATOM 643 C CA . GLY A 1 84 ? -1.238 0.640 16.061 1.00 85.69 84 GLY A CA 1
ATOM 644 C C . GLY A 1 84 ? -1.371 -0.195 14.783 1.00 85.69 84 GLY A C 1
ATOM 645 O O . GLY A 1 84 ? -2.369 -0.891 14.604 1.00 85.69 84 GLY A O 1
ATOM 646 N N . ILE A 1 85 ? -0.348 -0.169 13.926 1.00 87.56 85 ILE A N 1
ATOM 647 C CA . ILE A 1 85 ? -0.303 -0.969 12.697 1.00 87.56 85 ILE A CA 1
ATOM 648 C C . ILE A 1 85 ? -0.024 -2.426 13.060 1.00 87.56 85 ILE A C 1
ATOM 650 O O . ILE A 1 85 ? -0.801 -3.295 12.684 1.00 87.56 85 ILE A O 1
ATOM 654 N N . ALA A 1 86 ? 1.007 -2.690 13.865 1.00 88.19 86 ALA A N 1
ATOM 655 C CA . ALA A 1 86 ? 1.373 -4.034 14.308 1.00 88.19 86 ALA A CA 1
ATOM 656 C C . ALA A 1 86 ? 0.227 -4.747 15.047 1.00 88.19 86 ALA A C 1
ATOM 658 O O . ALA A 1 86 ? -0.029 -5.925 14.808 1.00 88.19 86 ALA A O 1
ATOM 659 N N . ALA A 1 87 ? -0.506 -4.030 15.908 1.00 88.25 87 ALA A N 1
ATOM 660 C CA . ALA A 1 87 ? -1.676 -4.576 16.597 1.00 88.25 87 ALA A CA 1
ATOM 661 C C . ALA A 1 87 ? -2.832 -4.923 15.644 1.00 88.25 87 ALA A C 1
ATOM 663 O O . ALA A 1 87 ? -3.635 -5.794 15.965 1.00 88.25 87 ALA A O 1
ATOM 664 N N . THR A 1 88 ? -2.913 -4.251 14.494 1.00 87.75 88 THR A N 1
ATOM 665 C CA . THR A 1 88 ? -3.926 -4.508 13.464 1.00 87.75 88 THR A CA 1
ATOM 666 C C . THR A 1 88 ? -3.539 -5.701 12.598 1.00 87.75 88 THR A C 1
ATOM 668 O O . THR A 1 88 ? -4.299 -6.658 12.486 1.00 87.75 88 THR A O 1
ATOM 671 N N . VAL A 1 89 ? -2.366 -5.633 11.961 1.00 88.81 89 VAL A N 1
ATOM 672 C CA . VAL A 1 89 ? -1.964 -6.619 10.946 1.00 88.81 89 VAL A CA 1
ATOM 673 C C . VAL A 1 89 ? -1.521 -7.941 11.569 1.00 88.81 89 VAL A C 1
ATOM 675 O O . VAL A 1 89 ? -1.560 -8.981 10.915 1.00 88.81 89 VAL A O 1
ATOM 678 N N . GLY A 1 90 ? -1.138 -7.916 12.848 1.00 89.94 90 GLY A N 1
ATOM 679 C CA . GLY A 1 90 ? -0.635 -9.076 13.565 1.00 89.94 90 GLY A CA 1
ATOM 680 C C . GLY A 1 90 ? 0.772 -9.477 13.121 1.00 89.94 90 GLY A C 1
ATOM 681 O O . GLY A 1 90 ? 1.544 -8.678 12.592 1.00 89.94 90 GLY A O 1
ATOM 682 N N . ALA A 1 91 ? 1.129 -10.734 13.381 1.00 88.88 91 ALA A N 1
ATOM 683 C CA . ALA A 1 91 ? 2.408 -11.281 12.948 1.00 88.88 91 ALA A CA 1
ATOM 684 C C .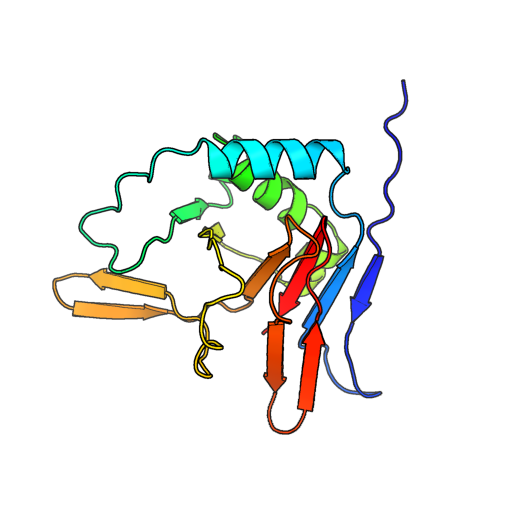 ALA A 1 91 ? 2.393 -11.539 11.434 1.00 88.88 91 ALA A C 1
ATOM 686 O O . ALA A 1 91 ? 1.503 -12.223 10.930 1.00 88.88 91 ALA A O 1
ATOM 687 N N . VAL A 1 92 ? 3.410 -11.039 10.732 1.00 90.06 92 VAL A N 1
ATOM 688 C CA . VAL A 1 92 ? 3.598 -11.224 9.287 1.00 90.06 92 VAL A CA 1
ATOM 689 C C . VAL A 1 92 ? 4.979 -11.811 9.000 1.00 90.06 92 VAL A C 1
ATOM 691 O O . VAL A 1 92 ? 5.900 -11.657 9.798 1.00 90.06 92 VAL A O 1
ATOM 694 N N . THR A 1 93 ? 5.131 -12.487 7.862 1.00 89.88 93 THR A N 1
ATOM 695 C CA . THR A 1 93 ? 6.431 -12.992 7.374 1.00 89.88 93 THR A CA 1
ATOM 696 C C . THR A 1 93 ? 7.180 -11.966 6.527 1.00 89.88 93 THR A C 1
ATOM 698 O O . THR A 1 93 ? 8.367 -12.119 6.257 1.00 89.88 93 THR A O 1
ATOM 701 N N . GLY A 1 94 ? 6.492 -10.916 6.091 1.00 90.06 94 GLY A N 1
ATOM 702 C CA . GLY A 1 94 ? 7.023 -9.867 5.240 1.00 90.06 94 GLY A CA 1
ATOM 703 C C . GLY A 1 94 ? 5.893 -9.042 4.645 1.00 90.06 94 GLY A C 1
ATOM 704 O O . GLY A 1 94 ? 4.742 -9.163 5.070 1.00 90.06 94 GLY A O 1
ATOM 705 N N . ALA A 1 95 ? 6.229 -8.236 3.650 1.00 90.50 95 ALA A N 1
ATOM 706 C CA . ALA A 1 95 ? 5.269 -7.504 2.847 1.00 90.50 95 ALA A CA 1
ATOM 707 C C . ALA A 1 95 ? 5.609 -7.668 1.368 1.00 90.50 95 ALA A C 1
ATOM 709 O O . ALA A 1 95 ? 6.770 -7.555 0.965 1.00 90.50 95 ALA A O 1
ATOM 710 N N . GLU A 1 96 ? 4.575 -7.925 0.577 1.00 89.88 96 GLU A N 1
ATOM 711 C CA . GLU A 1 96 ? 4.637 -7.757 -0.866 1.00 89.88 96 GLU A CA 1
ATOM 712 C C . GLU A 1 96 ? 4.285 -6.307 -1.198 1.00 89.88 96 GLU A C 1
ATOM 714 O O . GLU A 1 96 ? 3.387 -5.730 -0.581 1.00 89.88 96 GLU A O 1
ATOM 719 N N . TRP A 1 97 ? 5.019 -5.695 -2.121 1.00 88.94 97 TRP A N 1
ATOM 720 C CA . TRP A 1 97 ? 4.831 -4.300 -2.490 1.00 88.94 97 TRP A CA 1
ATOM 721 C C . TRP A 1 97 ? 5.042 -4.077 -3.985 1.00 88.94 97 TRP A C 1
ATOM 723 O O . TRP A 1 97 ? 5.811 -4.769 -4.645 1.00 88.94 97 TRP A O 1
ATOM 733 N N . SER A 1 98 ? 4.338 -3.085 -4.510 1.00 87.94 98 SER A N 1
ATOM 734 C CA . SER A 1 98 ? 4.455 -2.568 -5.872 1.00 87.94 98 SER A CA 1
ATOM 735 C C . SER A 1 98 ?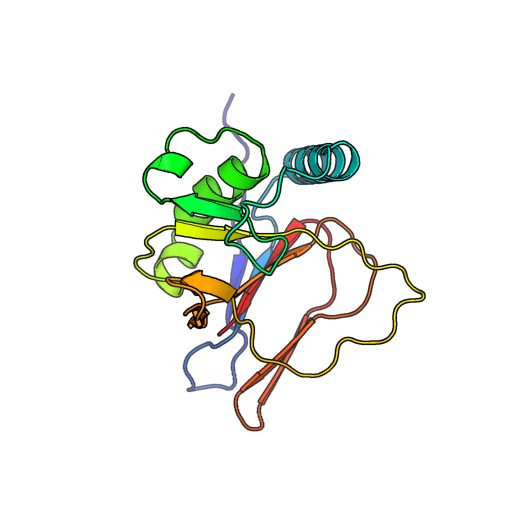 4.132 -1.074 -5.838 1.00 87.94 98 SER A C 1
ATOM 737 O O . SER A 1 98 ? 3.609 -0.569 -4.840 1.00 87.94 98 SER A O 1
ATOM 739 N N . TRP A 1 99 ? 4.445 -0.351 -6.907 1.00 88.25 99 TRP A N 1
ATOM 740 C CA . TRP A 1 99 ? 3.984 1.022 -7.094 1.00 88.25 99 TRP A CA 1
ATOM 741 C C . TRP A 1 99 ? 3.194 1.117 -8.386 1.00 88.25 99 TRP A C 1
ATOM 743 O O . TRP A 1 99 ? 3.372 0.323 -9.305 1.00 88.25 99 TRP A O 1
ATOM 753 N N . HIS A 1 100 ? 2.285 2.081 -8.426 1.00 83.88 100 HIS A N 1
ATOM 754 C CA . HIS A 1 100 ? 1.397 2.293 -9.556 1.00 83.88 100 HIS A CA 1
ATOM 755 C C . HIS A 1 100 ? 1.367 3.789 -9.822 1.00 83.88 100 HIS A C 1
ATOM 757 O O . HIS A 1 100 ? 1.082 4.563 -8.906 1.00 83.88 100 HIS A O 1
ATOM 763 N N . ASP A 1 101 ? 1.675 4.176 -11.053 1.00 80.69 101 ASP A N 1
ATOM 764 C CA . ASP A 1 101 ? 1.448 5.530 -11.542 1.00 80.69 101 ASP A CA 1
ATOM 765 C C . ASP A 1 101 ? 0.078 5.541 -12.226 1.00 80.69 101 ASP A C 1
ATOM 767 O O . ASP A 1 101 ? -0.130 4.806 -13.192 1.00 80.69 101 ASP A O 1
ATOM 771 N N . TYR A 1 102 ? -0.875 6.290 -11.668 1.00 73.62 102 TYR A N 1
ATOM 772 C CA . TYR A 1 102 ? -2.199 6.450 -12.267 1.00 73.62 102 TYR A CA 1
ATOM 773 C C . TYR A 1 102 ? -2.298 7.835 -12.862 1.00 73.62 102 TYR A C 1
ATOM 775 O O . TYR A 1 102 ? -2.156 8.838 -12.160 1.00 73.62 102 TYR A O 1
ATOM 783 N N . LEU A 1 103 ? -2.611 7.880 -14.147 1.00 71.88 103 LEU A N 1
ATOM 784 C CA . LEU A 1 103 ? -2.911 9.127 -14.820 1.00 71.88 103 LEU A CA 1
ATOM 785 C C . LEU A 1 103 ? -4.382 9.475 -14.586 1.00 71.88 103 LEU A C 1
ATOM 787 O O . LEU A 1 103 ? -5.243 8.598 -14.531 1.00 71.88 103 LEU A O 1
ATOM 791 N N . ASP A 1 104 ? -4.708 10.768 -14.555 1.00 68.50 104 ASP A N 1
ATOM 792 C CA . ASP A 1 104 ? -6.101 11.247 -14.466 1.00 68.50 104 ASP A CA 1
ATOM 793 C C . ASP A 1 104 ? -6.998 10.747 -15.620 1.00 68.50 104 ASP A C 1
ATOM 795 O O . ASP A 1 104 ? -8.221 10.891 -15.586 1.00 68.50 104 ASP A O 1
ATOM 799 N N . THR A 1 105 ? -6.392 10.192 -16.671 1.00 75.44 105 THR A N 1
ATOM 800 C CA . THR A 1 105 ? -7.071 9.612 -17.832 1.00 75.44 105 THR A CA 1
ATOM 801 C C . THR A 1 105 ? -7.399 8.130 -17.689 1.00 75.44 105 THR A C 1
ATOM 803 O O . THR A 1 105 ? -8.066 7.593 -18.572 1.00 75.44 105 THR A O 1
ATOM 806 N N . ASP A 1 106 ? -6.912 7.462 -16.644 1.00 79.94 106 ASP A N 1
ATOM 807 C CA . ASP A 1 106 ? -7.123 6.031 -16.471 1.00 79.94 106 ASP A CA 1
ATOM 808 C C . ASP A 1 106 ? -8.569 5.737 -16.062 1.00 79.94 106 ASP A C 1
ATOM 810 O O . ASP A 1 106 ? -9.153 6.391 -15.193 1.00 79.94 106 ASP A O 1
ATOM 814 N N . ASP A 1 107 ? -9.157 4.717 -16.688 1.00 85.31 107 ASP A N 1
ATOM 815 C CA . ASP A 1 107 ? -10.473 4.232 -16.288 1.00 85.31 107 ASP A CA 1
ATOM 816 C C . ASP A 1 107 ? -10.422 3.674 -14.852 1.00 85.31 107 ASP A C 1
ATOM 818 O O . ASP A 1 107 ? -9.422 3.066 -14.449 1.00 85.31 107 ASP A O 1
ATOM 822 N N . PRO A 1 108 ? -11.513 3.795 -14.071 1.00 84.94 108 PRO A N 1
ATOM 823 C CA . PRO A 1 108 ? -11.581 3.191 -12.749 1.00 84.94 108 PRO A CA 1
ATOM 824 C C . PRO A 1 108 ? -11.267 1.695 -12.798 1.00 84.94 108 PRO A C 1
ATOM 826 O O . PRO A 1 108 ? -11.815 0.953 -13.621 1.00 84.94 108 PRO A O 1
ATOM 829 N N . LYS A 1 109 ? -10.430 1.229 -11.865 1.00 84.81 109 LYS A N 1
ATOM 830 C CA . LYS A 1 109 ? -10.152 -0.201 -11.724 1.00 84.81 109 LYS A CA 1
ATOM 831 C C . LYS A 1 109 ? -11.443 -0.992 -11.520 1.00 84.81 109 LYS A C 1
ATOM 833 O O . LYS A 1 109 ? -12.330 -0.602 -10.760 1.00 84.81 109 LYS A O 1
ATOM 838 N N . VAL A 1 110 ? -11.511 -2.157 -12.160 1.00 89.25 110 VAL A N 1
ATOM 839 C CA . VAL A 1 110 ? -12.583 -3.132 -11.933 1.00 89.25 110 VAL A CA 1
ATOM 840 C C . VAL A 1 110 ? -12.515 -3.637 -10.490 1.00 89.25 110 VAL A C 1
ATOM 842 O O . VAL A 1 110 ? -11.426 -3.832 -9.947 1.00 89.25 110 VAL A O 1
ATOM 845 N N . TYR A 1 111 ? -13.673 -3.888 -9.877 1.00 89.88 111 TYR A N 1
ATOM 846 C CA . TYR A 1 111 ? -13.754 -4.493 -8.547 1.00 89.88 111 TYR A CA 1
ATOM 847 C C . TYR A 1 111 ? -13.009 -5.829 -8.494 1.00 89.88 111 TYR A C 1
ATOM 849 O O . TYR A 1 111 ? -13.245 -6.719 -9.314 1.00 89.88 111 TYR A O 1
ATOM 857 N N . HIS A 1 112 ? -12.127 -5.969 -7.511 1.00 91.12 112 HIS A N 1
ATOM 858 C CA . HIS A 1 112 ? -11.347 -7.176 -7.282 1.00 91.12 112 HIS A CA 1
ATOM 859 C C . HIS A 1 112 ? -10.992 -7.314 -5.801 1.00 91.12 112 HIS A C 1
ATOM 861 O O . HIS A 1 112 ? -11.180 -6.394 -5.009 1.00 91.12 112 HIS A O 1
ATOM 867 N N . THR A 1 113 ? -10.488 -8.493 -5.455 1.00 90.56 113 THR A N 1
ATOM 868 C CA . THR A 1 113 ? -9.750 -8.727 -4.216 1.00 90.56 113 THR A CA 1
ATOM 869 C C . THR A 1 113 ? -8.281 -8.797 -4.583 1.00 90.56 113 THR A C 1
ATOM 871 O O . THR A 1 113 ? -7.937 -9.471 -5.562 1.00 90.56 113 THR A O 1
ATOM 874 N N . ASP A 1 114 ? -7.436 -8.129 -3.805 1.00 89.12 114 ASP A N 1
ATOM 875 C CA . ASP A 1 114 ? -5.991 -8.193 -3.987 1.00 89.12 114 ASP A CA 1
ATOM 876 C C . ASP A 1 114 ? -5.531 -9.649 -3.947 1.00 89.12 114 ASP A C 1
ATOM 878 O O . ASP A 1 114 ? -5.970 -10.455 -3.116 1.00 89.12 114 ASP A O 1
ATOM 882 N N . CYS A 1 115 ? -4.694 -10.018 -4.911 1.00 87.31 115 CYS A N 1
ATOM 883 C CA . CYS A 1 115 ? -4.153 -11.360 -5.001 1.00 87.31 115 CYS A CA 1
ATOM 884 C C . CYS A 1 115 ? -2.774 -11.330 -5.639 1.00 87.31 115 CYS A C 1
ATOM 886 O O . CYS A 1 115 ? -2.607 -10.774 -6.725 1.00 87.31 115 CYS A O 1
ATOM 888 N N . ASN A 1 116 ? -1.850 -12.047 -5.024 1.00 82.06 116 ASN A N 1
ATOM 889 C CA . ASN A 1 116 ? -0.509 -12.225 -5.542 1.00 82.06 116 ASN A CA 1
ATOM 890 C C . ASN A 1 116 ? -0.506 -13.495 -6.387 1.00 82.06 116 ASN A C 1
ATOM 892 O O . ASN A 1 116 ? -1.190 -14.485 -6.068 1.00 82.06 116 ASN A O 1
ATOM 896 N N . ARG A 1 117 ? 0.212 -13.470 -7.510 1.00 81.81 117 ARG A N 1
ATOM 897 C CA . ARG A 1 117 ? 0.236 -14.581 -8.469 1.00 81.81 117 ARG A CA 1
ATOM 898 C C . ARG A 1 117 ? 1.665 -14.968 -8.791 1.00 81.81 117 ARG A C 1
ATOM 900 O O . ARG A 1 117 ? 2.414 -14.196 -9.377 1.00 81.81 117 ARG A O 1
ATOM 907 N N . ARG A 1 118 ? 1.998 -16.220 -8.498 1.00 80.38 118 ARG A N 1
ATOM 908 C CA . ARG A 1 118 ? 3.320 -16.791 -8.767 1.00 80.38 118 ARG A CA 1
ATOM 909 C C . ARG A 1 118 ? 3.217 -18.068 -9.583 1.00 80.38 118 ARG A C 1
ATOM 911 O O . ARG A 1 118 ? 2.215 -18.783 -9.501 1.00 80.38 118 ARG A O 1
ATOM 918 N N . LEU A 1 119 ? 4.256 -18.356 -10.351 1.00 79.75 119 LEU A N 1
ATOM 919 C CA . LEU A 1 119 ? 4.424 -19.605 -11.071 1.00 79.75 119 LEU A CA 1
ATOM 920 C C . LEU A 1 119 ? 5.237 -20.573 -10.203 1.00 79.75 119 LEU A C 1
ATOM 922 O O . LEU A 1 119 ? 6.404 -20.334 -9.921 1.00 79.75 119 LEU A O 1
ATOM 926 N N . VAL A 1 120 ? 4.632 -21.678 -9.780 1.00 83.38 120 VAL A N 1
ATOM 927 C CA . VAL A 1 120 ? 5.305 -22.744 -9.024 1.00 83.38 120 VAL A CA 1
ATOM 928 C C . VAL A 1 120 ? 5.107 -24.035 -9.794 1.00 83.38 120 VAL A C 1
ATOM 930 O O . VAL A 1 120 ? 3.974 -24.400 -10.078 1.00 83.38 120 VAL A O 1
ATOM 933 N N . ASP A 1 121 ? 6.197 -24.699 -10.180 1.00 88.06 121 ASP A N 1
ATOM 934 C CA . ASP A 1 121 ? 6.152 -25.961 -10.934 1.00 88.06 121 ASP A CA 1
ATOM 935 C C . ASP A 1 121 ? 5.279 -25.895 -12.208 1.00 88.06 121 ASP A C 1
ATOM 937 O O . ASP A 1 121 ? 4.574 -26.837 -12.557 1.00 88.06 121 ASP A O 1
ATOM 941 N N . CYS A 1 122 ? 5.344 -24.766 -12.927 1.00 84.38 122 CYS A N 1
ATOM 942 C CA . CYS A 1 122 ? 4.509 -24.446 -14.098 1.00 84.38 122 CYS A CA 1
ATOM 943 C C . CYS A 1 122 ? 3.003 -24.267 -13.810 1.00 84.38 122 CYS A C 1
ATOM 945 O O . CYS A 1 122 ? 2.217 -24.135 -14.750 1.00 84.38 122 CYS A O 1
ATOM 947 N N . GLU A 1 123 ? 2.594 -24.198 -12.544 1.00 85.75 123 GLU A N 1
ATOM 948 C CA . GLU A 1 123 ? 1.227 -23.896 -12.125 1.00 85.75 123 GLU A CA 1
ATOM 949 C C . GLU A 1 123 ? 1.120 -22.484 -11.539 1.00 85.75 123 GLU A C 1
ATOM 951 O O . GLU A 1 123 ? 2.004 -22.004 -10.829 1.00 85.75 123 GLU A O 1
ATOM 956 N N . THR A 1 124 ? 0.015 -21.790 -11.823 1.00 86.94 124 THR A N 1
ATOM 957 C CA . THR A 1 124 ? -0.260 -20.489 -11.203 1.00 86.94 124 THR A CA 1
ATOM 958 C C . THR A 1 124 ? -0.831 -20.690 -9.805 1.00 86.94 124 THR A C 1
ATOM 960 O O . THR A 1 124 ? -1.985 -21.090 -9.648 1.00 86.94 124 THR A O 1
ATOM 963 N N . VAL A 1 125 ? -0.056 -20.329 -8.788 1.00 86.44 125 VAL A N 1
ATOM 964 C CA . VAL A 1 125 ? -0.515 -20.269 -7.400 1.00 86.44 125 VAL A CA 1
ATOM 965 C C . VAL A 1 125 ? -1.000 -18.856 -7.105 1.00 86.44 125 VAL A C 1
ATOM 967 O O . VAL A 1 125 ? -0.303 -17.879 -7.379 1.00 86.44 125 VAL A O 1
ATOM 970 N N . ARG A 1 126 ? -2.207 -18.755 -6.541 1.00 87.38 126 ARG A N 1
ATOM 971 C CA . ARG A 1 126 ? -2.794 -17.495 -6.078 1.00 87.38 126 ARG A CA 1
ATOM 972 C C . ARG A 1 126 ? -2.806 -17.458 -4.561 1.00 87.38 126 ARG A C 1
ATOM 974 O O . ARG A 1 126 ? -3.261 -18.413 -3.934 1.00 87.38 126 ARG A O 1
ATOM 981 N N . THR A 1 127 ? -2.356 -16.351 -3.996 1.00 84.69 127 THR A N 1
ATOM 982 C CA . THR A 1 127 ? -2.424 -16.079 -2.559 1.00 84.69 127 THR A CA 1
ATOM 983 C C . THR A 1 127 ? -3.107 -14.742 -2.335 1.00 84.69 127 THR A C 1
ATOM 985 O O . THR A 1 127 ? -2.898 -13.801 -3.092 1.00 84.69 127 THR A O 1
ATOM 988 N N . ASN A 1 128 ? -3.956 -14.661 -1.316 1.00 88.00 128 ASN A N 1
ATOM 989 C CA . ASN A 1 128 ? -4.570 -13.407 -0.896 1.00 88.00 128 ASN A CA 1
ATOM 990 C C . ASN A 1 128 ? -3.853 -12.926 0.367 1.00 88.00 128 ASN A C 1
ATOM 992 O O . ASN A 1 128 ? -3.644 -13.744 1.272 1.00 88.00 128 ASN A O 1
ATOM 996 N N . PRO A 1 129 ? -3.464 -11.645 0.442 1.00 87.88 129 PRO A N 1
ATOM 997 C CA . PRO A 1 129 ? -2.903 -11.109 1.666 1.00 87.88 129 PRO A CA 1
ATOM 998 C C . PRO A 1 129 ? -3.978 -11.087 2.761 1.00 87.88 129 PRO A C 1
ATOM 1000 O O . PRO A 1 129 ? -5.164 -10.906 2.488 1.00 87.88 129 PRO A O 1
ATOM 1003 N N . SER A 1 130 ? -3.567 -11.265 4.017 1.00 87.94 130 SER A N 1
ATOM 1004 C CA . SER A 1 130 ? -4.476 -11.100 5.162 1.00 87.94 130 SER A CA 1
ATOM 1005 C C . SER A 1 130 ? -4.915 -9.645 5.341 1.00 87.94 130 SER A C 1
ATOM 1007 O O . SER A 1 130 ? -5.983 -9.398 5.889 1.00 87.94 130 SER A O 1
ATOM 1009 N N . TRP A 1 131 ? -4.061 -8.712 4.914 1.00 92.19 131 TRP A N 1
ATOM 1010 C CA . TRP A 1 131 ? -4.268 -7.271 4.923 1.00 92.19 131 TRP A CA 1
ATOM 1011 C C . TRP A 1 131 ? -3.566 -6.664 3.713 1.00 92.19 131 TRP A C 1
ATOM 1013 O O . TRP A 1 131 ? -2.417 -7.007 3.434 1.00 92.19 131 TRP A O 1
ATOM 1023 N N . SER A 1 132 ? -4.229 -5.721 3.067 1.00 94.06 132 SER A N 1
ATOM 1024 C CA . SER A 1 132 ? -3.672 -4.874 2.021 1.00 94.06 132 SER A CA 1
ATOM 1025 C C . SER A 1 132 ? -3.477 -3.456 2.532 1.00 94.06 132 SER A C 1
ATOM 1027 O O . SER A 1 132 ? -4.115 -3.023 3.500 1.00 94.06 132 SER A O 1
ATOM 1029 N N . SER A 1 133 ? -2.596 -2.702 1.882 1.00 95.00 133 SER A N 1
ATOM 1030 C CA . SER A 1 133 ? -2.420 -1.295 2.204 1.00 95.00 133 SER A CA 1
ATOM 1031 C C . SER A 1 133 ? -1.994 -0.445 1.013 1.00 95.00 133 SER A C 1
ATOM 1033 O O . SER A 1 133 ? -1.425 -0.926 0.039 1.00 95.00 133 SER A O 1
ATOM 1035 N N . VAL A 1 134 ? -2.298 0.849 1.106 1.00 94.88 134 VAL A N 1
ATOM 1036 C CA . VAL A 1 134 ? -1.932 1.882 0.136 1.00 94.88 134 VAL A CA 1
ATOM 1037 C C . VAL A 1 134 ? -1.274 3.028 0.890 1.00 94.88 134 VAL A C 1
ATOM 1039 O O . VAL A 1 134 ? -1.836 3.554 1.855 1.00 94.88 134 VAL A O 1
ATOM 1042 N N . PHE A 1 135 ? -0.091 3.435 0.438 1.00 95.69 135 PHE A N 1
ATOM 1043 C CA . PHE A 1 135 ? 0.560 4.662 0.882 1.00 95.69 135 PHE A CA 1
ATOM 1044 C C . PHE A 1 135 ? 0.476 5.704 -0.235 1.00 95.69 135 PHE A C 1
ATOM 1046 O O . PHE A 1 135 ? 1.009 5.497 -1.322 1.00 95.69 135 PHE A O 1
ATOM 1053 N N . TYR A 1 136 ? -0.206 6.817 0.017 1.00 95.00 136 TYR A N 1
ATOM 1054 C CA . TYR A 1 136 ? -0.429 7.845 -0.997 1.00 95.00 136 TYR A CA 1
ATOM 1055 C C . TYR A 1 136 ? 0.731 8.844 -1.016 1.00 95.00 136 TYR A C 1
ATOM 1057 O O . TYR A 1 136 ? 1.013 9.507 -0.016 1.00 95.00 136 TYR A O 1
ATOM 1065 N N . LEU A 1 137 ? 1.389 8.985 -2.167 1.00 94.38 137 LEU A N 1
ATOM 1066 C CA . LEU A 1 137 ? 2.520 9.908 -2.349 1.00 94.38 137 LEU A CA 1
ATOM 1067 C C . LEU A 1 137 ? 2.090 11.306 -2.807 1.00 94.38 137 LEU A C 1
ATOM 1069 O O . LEU A 1 137 ? 2.853 12.263 -2.684 1.00 94.38 137 LEU A O 1
ATOM 1073 N N . THR A 1 138 ? 0.859 11.442 -3.297 1.00 92.12 138 THR A N 1
ATOM 1074 C CA . THR A 1 138 ? 0.282 12.696 -3.790 1.00 92.12 138 THR A CA 1
ATOM 1075 C C . THR A 1 138 ? -1.145 12.879 -3.261 1.00 92.12 138 THR A C 1
ATOM 1077 O O . THR A 1 138 ? -1.721 11.984 -2.636 1.00 92.12 138 THR A O 1
ATOM 1080 N N . ASP A 1 139 ? -1.701 14.070 -3.487 1.00 92.50 139 ASP A N 1
ATOM 1081 C CA . ASP A 1 139 ? -3.122 14.377 -3.269 1.00 92.50 139 ASP A CA 1
ATOM 1082 C C . ASP A 1 139 ? -3.969 14.128 -4.541 1.00 92.50 139 ASP A C 1
ATOM 1084 O O . ASP A 1 139 ? -5.152 14.464 -4.571 1.00 92.50 139 ASP A O 1
ATOM 1088 N N . GLU A 1 140 ? -3.358 13.586 -5.599 1.00 89.25 140 GLU A N 1
ATOM 1089 C CA . GLU A 1 140 ? -3.941 13.419 -6.937 1.00 89.25 140 GLU A CA 1
ATOM 1090 C C . GLU A 1 140 ? -4.488 11.995 -7.146 1.00 89.25 140 GLU A C 1
ATOM 1092 O O . GLU A 1 140 ? -4.160 11.070 -6.398 1.00 89.25 140 GLU A O 1
ATOM 1097 N N . GLY A 1 141 ? -5.329 11.823 -8.170 1.00 86.44 141 GLY A N 1
ATOM 1098 C CA . GLY A 1 141 ? -5.956 10.548 -8.521 1.00 86.44 141 GLY A CA 1
ATOM 1099 C C . GLY A 1 141 ? -7.332 10.298 -7.889 1.00 86.44 141 GLY A C 1
ATOM 1100 O O . GLY A 1 141 ? -7.957 11.166 -7.274 1.00 86.44 141 GLY A O 1
ATOM 1101 N N . GLY A 1 142 ? -7.841 9.080 -8.091 1.00 89.44 142 GLY A N 1
ATOM 1102 C CA . GLY A 1 142 ? -9.150 8.644 -7.600 1.00 89.44 142 GLY A CA 1
ATOM 1103 C C . GLY A 1 142 ? -9.119 8.075 -6.174 1.00 89.44 142 GLY A C 1
ATOM 1104 O O . GLY A 1 142 ? -8.074 7.627 -5.701 1.00 89.44 142 GLY A O 1
ATOM 1105 N N . PRO A 1 143 ? -10.266 8.043 -5.467 1.00 92.25 143 PRO A N 1
ATOM 1106 C CA . PRO A 1 143 ? -10.342 7.412 -4.157 1.00 92.25 143 PRO A CA 1
ATOM 1107 C C . PRO A 1 143 ? -10.174 5.894 -4.238 1.00 92.25 143 PRO A C 1
ATOM 1109 O O . PRO A 1 143 ? -10.722 5.247 -5.132 1.00 92.25 143 PRO A O 1
ATOM 1112 N N . THR A 1 144 ? -9.544 5.311 -3.219 1.00 93.38 144 THR A N 1
ATOM 1113 C CA . THR A 1 144 ? -9.636 3.866 -2.985 1.00 93.38 144 THR A CA 1
ATOM 1114 C C . THR A 1 144 ? -10.938 3.567 -2.260 1.00 93.38 144 THR A C 1
ATOM 1116 O O . THR A 1 144 ? -11.264 4.195 -1.248 1.00 93.38 144 THR A O 1
ATOM 1119 N N . VAL A 1 145 ? -11.687 2.594 -2.772 1.00 93.06 145 VAL A N 1
ATOM 1120 C CA . VAL A 1 145 ? -12.938 2.140 -2.171 1.00 93.06 145 VAL A CA 1
ATOM 1121 C C . VAL A 1 145 ? -12.814 0.666 -1.820 1.00 93.06 145 VAL A C 1
ATOM 1123 O O . VAL A 1 145 ? -12.377 -0.128 -2.649 1.00 93.06 145 VAL A O 1
ATOM 1126 N N . VAL A 1 146 ? -13.190 0.308 -0.595 1.00 93.44 146 VAL A N 1
ATOM 1127 C CA . VAL A 1 146 ? -13.135 -1.072 -0.095 1.00 93.44 146 VAL A CA 1
ATOM 1128 C C . VAL A 1 146 ? -14.504 -1.464 0.428 1.00 93.44 146 VAL A C 1
ATOM 1130 O O . VAL A 1 146 ? -15.145 -0.689 1.141 1.00 93.44 146 VAL A O 1
ATOM 1133 N N . TRP A 1 147 ? -14.943 -2.670 0.079 1.00 90.75 147 TRP A N 1
ATOM 1134 C CA . TRP A 1 147 ? -16.236 -3.222 0.464 1.00 90.75 147 TRP A CA 1
ATOM 1135 C C . TRP A 1 147 ? -16.072 -4.379 1.435 1.00 90.75 147 TRP A C 1
ATOM 1137 O O . TRP A 1 147 ? -15.219 -5.241 1.246 1.00 90.75 147 TRP A O 1
ATOM 1147 N N . ARG A 1 148 ? -16.987 -4.461 2.400 1.00 87.69 148 ARG A N 1
ATOM 1148 C CA . ARG A 1 148 ? -17.184 -5.642 3.236 1.00 87.69 148 ARG A CA 1
ATOM 1149 C C . ARG A 1 148 ? -18.670 -5.965 3.313 1.00 87.69 148 ARG A C 1
ATOM 1151 O O . ARG A 1 148 ? -19.433 -5.341 4.048 1.00 87.69 148 ARG A O 1
ATOM 1158 N N . GLY A 1 149 ? -19.097 -6.953 2.529 1.00 87.25 149 GLY A N 1
ATOM 1159 C CA . GLY A 1 149 ? -20.517 -7.262 2.370 1.00 87.25 149 GLY A CA 1
ATOM 1160 C C . GLY A 1 149 ? -21.273 -6.073 1.770 1.00 87.25 149 GLY A C 1
ATOM 1161 O O . GLY A 1 149 ? -21.021 -5.702 0.628 1.00 87.25 149 GLY A O 1
ATOM 1162 N N . ASN A 1 150 ? -22.182 -5.477 2.547 1.00 86.69 150 ASN A N 1
ATOM 1163 C CA . ASN A 1 150 ? -22.956 -4.295 2.140 1.00 86.69 150 ASN A CA 1
ATOM 1164 C C . ASN A 1 150 ? -22.367 -2.971 2.662 1.00 86.69 150 ASN A C 1
ATOM 1166 O O . ASN A 1 150 ? -22.909 -1.907 2.368 1.00 86.69 150 ASN A O 1
ATOM 1170 N N . GLU A 1 151 ? -21.299 -3.029 3.458 1.00 86.38 151 GLU A N 1
ATOM 1171 C CA . GLU A 1 151 ? -20.587 -1.855 3.961 1.00 86.38 151 GLU A CA 1
ATOM 1172 C C . GLU A 1 151 ? -19.485 -1.455 2.978 1.00 86.38 151 GLU A C 1
ATOM 1174 O O . GLU A 1 151 ? -18.893 -2.312 2.315 1.00 86.38 151 GLU A O 1
ATOM 1179 N N . PHE A 1 152 ? -19.172 -0.161 2.904 1.00 89.88 152 PHE A N 1
ATOM 1180 C CA . PHE A 1 152 ? -18.021 0.319 2.146 1.00 89.88 152 PHE A CA 1
ATOM 1181 C C . PHE A 1 152 ? -17.346 1.505 2.827 1.00 89.88 152 PHE A C 1
ATOM 1183 O O . PHE A 1 152 ? -17.979 2.285 3.541 1.00 89.88 152 PHE A O 1
ATOM 1190 N N . VAL A 1 153 ? -16.052 1.647 2.567 1.00 92.12 153 VAL A N 1
ATOM 1191 C CA . VAL A 1 153 ? -15.249 2.807 2.949 1.00 92.12 153 VAL A CA 1
ATOM 1192 C C . VAL A 1 153 ? -14.660 3.441 1.703 1.00 92.12 153 VAL A C 1
ATOM 1194 O O . VAL A 1 153 ? -14.232 2.744 0.790 1.00 92.12 153 VAL A O 1
ATOM 1197 N N . VAL A 1 154 ? -14.645 4.771 1.671 1.00 93.31 154 VAL A N 1
ATOM 1198 C CA . VAL A 1 154 ? -14.040 5.564 0.598 1.00 93.31 154 VAL A CA 1
ATOM 1199 C C . VAL A 1 154 ? -12.923 6.384 1.216 1.00 93.31 154 VAL A C 1
ATOM 1201 O O . VAL A 1 154 ? -13.166 7.170 2.133 1.00 93.31 154 VAL A O 1
ATOM 1204 N N . VAL A 1 155 ? -11.709 6.221 0.705 1.00 94.88 155 VAL A N 1
ATOM 1205 C CA . VAL A 1 155 ? -10.532 6.960 1.156 1.00 94.88 155 VAL A CA 1
ATOM 1206 C C . VAL A 1 155 ? -9.980 7.747 -0.018 1.00 94.88 155 VAL A C 1
ATOM 1208 O O . VAL A 1 155 ? -9.513 7.176 -0.997 1.00 94.88 155 VAL A O 1
ATOM 1211 N N . GLN A 1 156 ? -10.050 9.073 0.084 1.00 94.62 156 GLN A N 1
ATOM 1212 C CA . GLN A 1 156 ? -9.425 9.961 -0.895 1.00 94.62 156 GLN A CA 1
ATOM 1213 C C . GLN A 1 156 ? -7.897 9.855 -0.803 1.00 94.62 156 GLN A C 1
ATOM 1215 O O . GLN A 1 156 ? -7.382 9.662 0.308 1.00 94.62 156 GLN A O 1
ATOM 1220 N N . PRO A 1 157 ? -7.163 10.012 -1.913 1.00 94.06 157 PRO A N 1
ATOM 1221 C CA . PRO A 1 157 ? -5.724 10.178 -1.844 1.00 94.06 157 PRO A CA 1
ATOM 1222 C C . PRO A 1 157 ? -5.393 11.428 -1.026 1.00 94.06 157 PRO A C 1
ATOM 1224 O O . PRO A 1 157 ? -6.113 12.430 -1.034 1.00 94.06 157 PRO A O 1
ATOM 1227 N N . ARG A 1 158 ? -4.337 11.322 -0.229 1.00 94.94 158 ARG A N 1
ATOM 1228 C CA . ARG A 1 158 ? -3.735 12.452 0.471 1.00 94.94 158 ARG A CA 1
ATOM 1229 C C . ARG A 1 158 ? -2.270 12.139 0.693 1.00 94.94 158 ARG A C 1
ATOM 1231 O O . ARG A 1 158 ? -1.962 11.101 1.270 1.00 94.94 158 ARG A O 1
ATOM 1238 N N . ARG A 1 159 ? -1.379 13.040 0.315 1.00 94.56 159 ARG A N 1
ATOM 1239 C CA . ARG A 1 159 ? 0.064 12.883 0.470 1.00 94.56 159 ARG A CA 1
ATOM 1240 C C . ARG A 1 159 ? 0.426 12.512 1.913 1.00 94.56 159 ARG A C 1
ATOM 1242 O O . ARG A 1 159 ? 0.087 13.231 2.853 1.00 94.56 159 ARG A O 1
ATOM 1249 N N . GLY A 1 160 ? 1.119 11.384 2.076 1.00 94.62 160 GLY A N 1
ATOM 1250 C CA . GLY A 1 160 ? 1.552 10.831 3.363 1.00 94.62 160 GLY A CA 1
ATOM 1251 C C . GLY A 1 160 ? 0.497 10.010 4.113 1.00 94.62 160 GLY A C 1
ATOM 1252 O O . GLY A 1 160 ? 0.780 9.505 5.202 1.00 94.62 160 GLY A O 1
ATOM 1253 N N . ARG A 1 161 ? -0.714 9.859 3.565 1.00 95.25 161 ARG A N 1
ATOM 1254 C CA . ARG A 1 161 ? -1.751 8.999 4.142 1.00 95.25 161 ARG A CA 1
ATOM 1255 C C . ARG A 1 161 ? -1.393 7.537 3.926 1.00 95.25 161 ARG A C 1
ATOM 1257 O O . ARG A 1 161 ? -1.072 7.124 2.814 1.00 95.25 161 ARG A O 1
ATOM 1264 N N . TYR A 1 162 ? -1.567 6.744 4.975 1.00 95.81 162 TYR A N 1
ATOM 1265 C CA . TYR A 1 162 ? -1.487 5.295 4.914 1.00 95.81 162 TYR A CA 1
ATOM 1266 C C . TYR A 1 162 ? -2.865 4.687 5.173 1.00 95.81 162 TYR A C 1
ATOM 1268 O O . TYR A 1 162 ? -3.502 4.968 6.189 1.00 95.81 162 TYR A O 1
ATOM 1276 N N . PHE A 1 163 ? -3.346 3.879 4.238 1.00 95.75 163 PHE A N 1
ATOM 1277 C CA . PHE A 1 163 ? -4.635 3.205 4.310 1.00 95.75 163 PHE A CA 1
ATOM 1278 C C . PHE A 1 163 ? -4.416 1.696 4.358 1.00 95.75 163 PHE A C 1
ATOM 1280 O O . PHE A 1 163 ? -3.709 1.169 3.512 1.00 95.75 163 PHE A O 1
ATOM 1287 N N . ILE A 1 164 ? -5.004 1.008 5.336 1.00 94.50 164 ILE A N 1
ATOM 1288 C CA . ILE A 1 164 ? -4.882 -0.443 5.533 1.00 94.50 164 ILE A CA 1
ATOM 1289 C C . ILE A 1 164 ? -6.284 -1.039 5.547 1.00 94.50 164 ILE A C 1
ATOM 1291 O O . ILE A 1 164 ? -7.175 -0.468 6.181 1.00 94.50 164 ILE A O 1
ATOM 1295 N N . PHE A 1 165 ? -6.488 -2.170 4.881 1.00 94.31 165 PHE A N 1
ATOM 1296 C CA . PHE A 1 165 ? -7.794 -2.810 4.767 1.00 94.31 165 PHE A CA 1
ATOM 1297 C C . PHE A 1 165 ? -7.700 -4.324 4.558 1.00 94.31 165 PHE A C 1
ATOM 1299 O O . PHE A 1 165 ? -6.642 -4.840 4.198 1.00 94.31 165 PHE A O 1
ATOM 1306 N N . GLN A 1 166 ? -8.806 -5.018 4.822 1.00 88.88 166 GLN A N 1
ATOM 1307 C CA . GLN A 1 166 ? -8.969 -6.465 4.667 1.00 88.88 166 GLN A CA 1
ATOM 1308 C C . GLN A 1 166 ? -9.998 -6.792 3.583 1.00 88.88 166 GLN A C 1
ATOM 1310 O O . GLN A 1 166 ? -11.023 -6.073 3.518 1.00 88.88 166 GLN A O 1
#

Organism: NCBI:txid141414

Sequence (166 aa):
ISAPSYQCIVRPLMEKGSEAFALVAEDVLSAEQVDDLKLFIEDCPMPEVPPDVLTEEYFVSVETVQQPCNPVEALIAQLLQQPGIAATVGAVTGAEWSWHDYLDTDDPKVYHTDCNRRLVDCETVRTNPSWSSVFYLTDEGGPTVVWRGNEFVVVQPRRGRYFIFQ

Secondary structure (DSSP, 8-state):
-PPP----EEEE---TTSPPSEEEEESSS-HHHHHHHHHHHHT-------TTBSSS-EEEETTGGGS-SSHHHHHHHHHHHSHHHHHHH-S-SEEEE------TTSPPPPP----EEEEETTEEEEE--SSEEEE-SSS-SPPEEEEETTEEEEE---TT-EEEE-

pLDDT: mean 83.07, std 13.22, range [35.81, 95.81]

Radius of gyration: 16.57 Å; chains: 1; bounding box: 42×43×38 Å

Foldseek 3Di:
DDDDDDDWDKDFDDDPPDDGQKIKTACLDDLVLLVQVVVCVVPPDQDDDPPFFPDSKDKDFPVNLVPPPDSVSVSQVSQCPPPVSCVVLPDDGTDIDDDDDDDPPDDDDDDDADWGWTQDPNDTDIDGRPKDKDAASDQDDAWDWDDDPPDIDTGGGDHGMMMMGD